Protein AF-A0A0N4W631-F1 (afdb_monomer)

Structure (mmCIF, N/CA/C/O backbone):
data_AF-A0A0N4W631-F1
#
_entry.id   AF-A0A0N4W631-F1
#
loop_
_atom_site.group_PDB
_atom_site.id
_atom_site.type_symbol
_atom_site.label_atom_id
_atom_site.label_alt_id
_atom_site.label_comp_id
_atom_site.label_asym_id
_atom_site.label_entity_id
_atom_site.label_seq_id
_atom_site.pdbx_PDB_ins_code
_atom_site.Cartn_x
_atom_site.Cartn_y
_atom_site.Cartn_z
_atom_site.occupancy
_atom_site.B_iso_or_equiv
_atom_site.auth_seq_id
_atom_site.auth_comp_id
_atom_site.auth_asym_id
_atom_site.auth_atom_id
_atom_site.pdbx_PDB_model_num
ATOM 1 N N . MET A 1 1 ? -19.062 28.270 1.201 1.00 50.12 1 MET A N 1
ATOM 2 C CA . MET A 1 1 ? -19.737 27.946 2.480 1.00 50.12 1 MET A CA 1
ATOM 3 C C . MET A 1 1 ? -19.043 26.817 3.255 1.00 50.12 1 MET A C 1
ATOM 5 O O . MET A 1 1 ? -18.857 26.984 4.448 1.00 50.12 1 MET A O 1
ATOM 9 N N . LEU A 1 2 ? -18.579 25.729 2.615 1.00 53.56 2 LEU A N 1
ATOM 10 C CA . LEU A 1 2 ? -17.859 24.627 3.294 1.00 53.56 2 LEU A CA 1
ATOM 11 C C . LEU A 1 2 ? -16.469 24.995 3.859 1.00 53.56 2 LEU A C 1
ATOM 13 O O . LEU A 1 2 ? -16.084 24.471 4.897 1.00 53.56 2 LEU A O 1
ATOM 17 N N . VAL A 1 3 ? -15.738 25.927 3.235 1.00 57.09 3 VAL A N 1
ATOM 18 C CA . VAL A 1 3 ? -14.392 26.343 3.696 1.00 57.09 3 VAL A CA 1
ATOM 19 C C . VAL A 1 3 ? -14.432 27.044 5.063 1.00 57.09 3 VAL A C 1
ATOM 21 O O . VAL A 1 3 ? -13.563 26.812 5.887 1.00 57.09 3 VAL A O 1
ATOM 24 N N . ALA A 1 4 ? -15.485 27.810 5.365 1.00 58.66 4 ALA A N 1
ATOM 25 C CA . ALA A 1 4 ? -15.630 28.504 6.653 1.00 58.66 4 ALA A CA 1
ATOM 26 C C . ALA A 1 4 ? -15.991 27.570 7.829 1.00 58.66 4 ALA A C 1
ATOM 28 O O . ALA A 1 4 ? -15.925 27.974 8.988 1.00 58.66 4 ALA A O 1
ATOM 29 N N . LEU A 1 5 ? -16.410 26.330 7.542 1.00 59.94 5 LEU A N 1
ATOM 30 C CA . LEU A 1 5 ? -16.697 25.312 8.557 1.00 59.94 5 LEU A CA 1
ATOM 31 C C . LEU A 1 5 ? -15.451 24.496 8.925 1.00 59.94 5 LEU A C 1
ATOM 33 O O . LEU A 1 5 ? -15.413 23.950 10.021 1.00 59.94 5 LEU A O 1
ATOM 37 N N . SER A 1 6 ? -14.435 24.452 8.054 1.00 62.94 6 SER A N 1
ATOM 38 C CA . SER A 1 6 ? -13.155 23.770 8.309 1.00 62.94 6 SER A CA 1
ATOM 39 C C . SER A 1 6 ? -12.462 24.323 9.557 1.00 62.94 6 SER A C 1
ATOM 41 O O . SER A 1 6 ? -12.034 23.551 10.409 1.00 62.94 6 SER A O 1
ATOM 43 N N . ASP A 1 7 ? -12.465 25.648 9.728 1.00 64.31 7 ASP A N 1
ATOM 44 C CA . ASP A 1 7 ? -11.814 26.323 10.863 1.00 64.31 7 ASP A CA 1
ATOM 45 C C . ASP A 1 7 ? -12.521 26.080 12.210 1.00 64.31 7 ASP A C 1
ATOM 47 O O . ASP A 1 7 ? -12.005 26.446 13.264 1.00 64.31 7 ASP A O 1
ATOM 51 N N . LYS A 1 8 ? -13.714 25.468 12.189 1.00 64.62 8 LYS A N 1
ATOM 52 C CA . LYS A 1 8 ? -14.519 25.149 13.378 1.00 64.62 8 LYS A CA 1
ATOM 53 C C . LYS A 1 8 ? -14.527 23.666 13.731 1.00 64.62 8 LYS A C 1
ATOM 55 O O . LYS A 1 8 ? -15.159 23.300 14.720 1.00 64.62 8 LYS A O 1
ATOM 60 N N . ILE A 1 9 ? -13.883 22.809 12.938 1.00 73.88 9 ILE A N 1
ATOM 61 C CA . ILE A 1 9 ? -13.779 21.387 13.262 1.00 73.88 9 ILE A CA 1
ATOM 62 C C . ILE A 1 9 ? -12.699 21.246 14.340 1.00 73.88 9 ILE A C 1
ATOM 64 O O . ILE A 1 9 ? -11.547 21.600 14.082 1.00 73.88 9 ILE A O 1
ATOM 68 N N . PRO A 1 10 ? -13.036 20.743 15.543 1.00 85.50 10 PRO A N 1
ATOM 69 C CA . PRO A 1 10 ? -12.035 20.484 16.566 1.00 85.50 10 PRO A CA 1
ATOM 70 C C . PRO A 1 10 ? -10.957 19.558 16.010 1.00 85.50 10 PRO A C 1
ATOM 72 O O . PRO A 1 10 ? -11.261 18.598 15.292 1.00 85.50 10 PRO A O 1
ATOM 75 N N . LYS A 1 11 ? -9.696 19.838 16.339 1.00 84.06 11 LYS A N 1
ATOM 76 C CA . LYS A 1 11 ? -8.548 19.070 15.848 1.00 84.06 11 LYS A CA 1
ATOM 77 C C . LYS A 1 11 ? -8.718 17.573 16.130 1.00 84.06 11 LYS A C 1
ATOM 79 O O . LYS A 1 11 ? -8.411 16.748 15.279 1.00 84.06 11 LYS A O 1
ATOM 84 N N . GLU A 1 12 ? -9.322 17.239 17.266 1.00 83.88 12 GLU A N 1
ATOM 85 C CA . GLU A 1 12 ? -9.636 15.879 17.698 1.00 83.88 12 GLU A CA 1
ATOM 86 C C . GLU A 1 12 ? -10.562 15.148 16.715 1.00 83.88 12 GLU A C 1
ATOM 88 O O . GLU A 1 12 ? -10.393 13.956 16.466 1.00 83.88 12 GLU A O 1
ATOM 93 N N . VAL A 1 13 ? -11.531 15.856 16.125 1.00 86.75 13 VAL A N 1
ATOM 94 C CA . VAL A 1 13 ? -12.452 15.288 15.130 1.00 86.75 13 VAL A CA 1
ATOM 95 C C . VAL A 1 13 ? -11.720 15.043 13.813 1.00 86.75 13 VAL A C 1
ATOM 97 O O . VAL A 1 13 ? -11.888 13.980 13.215 1.00 86.75 13 VAL A O 1
ATOM 100 N N . SER A 1 14 ? -10.877 15.984 13.378 1.00 86.44 14 SER A N 1
ATOM 101 C CA . SER A 1 14 ? -10.041 15.803 12.183 1.00 86.44 14 SER A CA 1
ATOM 102 C C . SER A 1 14 ? -9.097 14.608 12.344 1.00 86.44 14 SER A C 1
ATOM 104 O O . SER A 1 14 ? -9.047 13.735 11.477 1.00 86.44 14 SER A O 1
ATOM 106 N N . ASP A 1 15 ? -8.412 14.522 13.485 1.00 88.38 15 ASP A N 1
ATOM 107 C CA . ASP A 1 15 ? -7.481 13.439 13.799 1.00 88.38 15 ASP A CA 1
ATOM 108 C C . ASP A 1 15 ? -8.201 12.079 13.854 1.00 88.38 15 ASP A C 1
ATOM 110 O O . ASP A 1 15 ? -7.688 11.080 13.343 1.00 88.38 15 ASP A O 1
ATOM 114 N N . ALA A 1 16 ? -9.420 12.031 14.405 1.00 90.56 16 ALA A N 1
ATOM 115 C CA . ALA A 1 16 ? -10.240 10.821 14.436 1.00 90.56 16 ALA A CA 1
ATOM 116 C C . ALA A 1 16 ? -10.658 10.354 13.030 1.00 90.56 16 ALA A C 1
ATOM 118 O O . ALA A 1 16 ? -10.633 9.153 12.744 1.00 90.56 16 ALA A O 1
ATOM 119 N N . VAL A 1 17 ? -11.011 11.284 12.137 1.00 91.19 17 VAL A N 1
ATOM 120 C CA . VAL A 1 17 ? -11.349 10.975 10.737 1.00 91.19 17 VAL A CA 1
ATOM 121 C C . VAL A 1 17 ? -10.123 10.461 9.982 1.00 91.19 17 VAL A C 1
ATOM 123 O O . VAL A 1 17 ? -10.210 9.456 9.267 1.00 91.19 17 VAL A O 1
ATOM 126 N N . ASP A 1 18 ? -8.968 11.097 10.171 1.00 91.44 18 ASP A N 1
ATOM 127 C CA . ASP A 1 18 ? -7.715 10.672 9.549 1.00 91.44 18 ASP A CA 1
ATOM 128 C C . ASP A 1 18 ? -7.241 9.311 10.069 1.00 91.44 18 ASP A C 1
ATOM 130 O O . ASP A 1 18 ? -6.753 8.484 9.288 1.00 91.44 18 ASP A O 1
ATOM 134 N N . GLU A 1 19 ? -7.414 9.035 11.364 1.00 93.38 19 GLU A N 1
ATOM 135 C CA . GLU A 1 19 ? -7.173 7.721 11.964 1.00 93.38 19 GLU A CA 1
ATOM 136 C C . GLU A 1 19 ? -8.105 6.660 11.383 1.00 93.38 19 GLU A C 1
ATOM 138 O O . GLU A 1 19 ? -7.624 5.614 10.937 1.00 93.38 19 GLU A O 1
ATOM 143 N N . ASP A 1 20 ? -9.415 6.917 11.308 1.00 94.06 20 ASP A N 1
ATOM 144 C CA . ASP A 1 20 ? -10.349 5.969 10.700 1.00 94.06 20 ASP A CA 1
ATOM 145 C C . ASP A 1 20 ? -9.943 5.664 9.256 1.00 94.06 20 ASP A C 1
ATOM 147 O O . ASP A 1 20 ? -9.719 4.501 8.899 1.00 94.06 20 ASP A O 1
ATOM 151 N N . LYS A 1 21 ? -9.727 6.702 8.443 1.00 96.00 21 LYS A N 1
ATOM 152 C CA . LYS A 1 21 ? -9.306 6.555 7.050 1.00 96.00 21 LYS A CA 1
ATOM 153 C C . LYS A 1 21 ? -8.001 5.769 6.941 1.00 96.00 21 LYS A C 1
ATOM 155 O O . LYS A 1 21 ? -7.899 4.842 6.131 1.00 96.00 21 LYS A O 1
ATOM 160 N N . ARG A 1 22 ? -6.996 6.082 7.763 1.00 96.00 22 ARG A N 1
ATOM 161 C CA . ARG A 1 22 ? -5.690 5.400 7.778 1.00 96.00 22 ARG A CA 1
ATOM 162 C C . ARG A 1 22 ? -5.798 3.943 8.213 1.00 96.00 22 ARG A C 1
ATOM 164 O O . ARG A 1 22 ? -5.142 3.096 7.607 1.00 96.00 22 ARG A O 1
ATOM 171 N N . SER A 1 23 ? -6.651 3.636 9.182 1.00 96.06 23 SER A N 1
ATOM 172 C CA . SER A 1 23 ? -6.837 2.285 9.721 1.00 96.06 23 SER A CA 1
ATOM 173 C C . SER A 1 23 ? -7.433 1.288 8.714 1.00 96.06 23 SER A C 1
ATOM 175 O O . SER A 1 23 ? -7.235 0.080 8.839 1.00 96.06 23 SER A O 1
ATOM 177 N N . ARG A 1 24 ? -8.118 1.793 7.681 1.00 97.44 24 ARG A N 1
ATOM 178 C CA . ARG A 1 24 ? -8.621 1.033 6.522 1.00 97.44 24 ARG A CA 1
ATOM 179 C C . ARG A 1 24 ? -7.865 1.348 5.228 1.00 97.44 24 ARG A C 1
ATOM 181 O O . ARG A 1 24 ? -8.323 1.021 4.137 1.00 97.44 24 ARG A O 1
ATOM 188 N N . SER A 1 25 ? -6.682 1.950 5.347 1.00 98.19 25 SER A N 1
ATOM 189 C CA . SER A 1 25 ? -5.799 2.263 4.227 1.00 98.19 25 SER A CA 1
ATOM 190 C C . SER A 1 25 ? -4.553 1.390 4.195 1.00 98.19 25 SER A C 1
ATOM 192 O O . SER A 1 25 ? -3.968 1.039 5.225 1.00 98.19 25 SER A O 1
ATOM 194 N N . PHE A 1 26 ? -4.046 1.150 2.995 1.00 97.88 26 PHE A N 1
ATOM 195 C CA . PHE A 1 26 ? -2.727 0.562 2.805 1.00 97.88 26 PHE A CA 1
ATOM 196 C C . PHE A 1 26 ? -2.000 1.196 1.626 1.00 97.88 26 PHE A C 1
ATOM 198 O O . PHE A 1 26 ? -2.546 2.025 0.896 1.00 97.88 26 PHE A O 1
ATOM 205 N N . VAL A 1 27 ? -0.720 0.862 1.511 1.00 97.81 27 VAL A N 1
ATOM 206 C CA . VAL A 1 27 ? 0.162 1.370 0.470 1.00 97.81 27 VAL A CA 1
ATOM 207 C C . VAL A 1 27 ? 0.743 0.200 -0.308 1.00 97.81 27 VAL A C 1
ATOM 209 O O . VAL A 1 27 ? 1.234 -0.755 0.299 1.00 97.81 27 VAL A O 1
ATOM 212 N N . ILE A 1 28 ? 0.711 0.306 -1.633 1.00 97.75 28 ILE A N 1
ATOM 213 C CA . ILE A 1 28 ? 1.360 -0.613 -2.566 1.00 97.75 28 ILE A CA 1
ATOM 214 C C . ILE A 1 28 ? 2.688 -0.010 -3.027 1.00 97.75 28 ILE A C 1
ATOM 216 O O . ILE A 1 28 ? 2.761 1.173 -3.362 1.00 97.75 28 ILE A O 1
ATOM 220 N N . SER A 1 29 ? 3.729 -0.832 -3.083 1.00 95.69 29 SER A N 1
ATOM 221 C CA . SER A 1 29 ? 4.993 -0.546 -3.769 1.00 95.69 29 SER A CA 1
ATOM 222 C C . SER A 1 29 ? 5.250 -1.571 -4.869 1.00 95.69 29 SER A C 1
ATOM 224 O O . SER A 1 29 ? 4.877 -2.729 -4.700 1.00 95.69 29 SER A O 1
ATOM 226 N N . GLY A 1 30 ? 5.936 -1.163 -5.939 1.00 95.00 30 GLY A N 1
ATOM 227 C CA . GLY A 1 30 ? 6.336 -2.060 -7.032 1.00 95.00 30 GLY A CA 1
ATOM 228 C C . GLY A 1 30 ? 5.290 -2.242 -8.134 1.00 95.00 30 GLY A C 1
ATOM 229 O O . GLY A 1 30 ? 5.514 -3.020 -9.048 1.00 95.00 30 GLY A O 1
ATOM 230 N N . LEU A 1 31 ? 4.168 -1.517 -8.075 1.00 95.75 31 LEU A N 1
ATOM 231 C CA . LEU A 1 31 ? 3.176 -1.515 -9.148 1.00 95.75 31 LEU A CA 1
ATOM 232 C C . LEU A 1 31 ? 3.643 -0.606 -10.287 1.00 95.75 31 LEU A C 1
ATOM 234 O O . LEU A 1 31 ? 3.844 0.585 -10.055 1.00 95.75 31 LEU A O 1
ATOM 238 N N . GLU A 1 32 ? 3.785 -1.124 -11.500 1.00 94.62 32 GLU A N 1
ATOM 239 C CA . GLU A 1 32 ? 4.323 -0.374 -12.645 1.00 94.62 32 GLU A CA 1
ATOM 240 C C . GLU A 1 32 ? 3.488 0.863 -12.999 1.00 94.62 32 GLU A C 1
ATOM 242 O O . GLU A 1 32 ? 2.253 0.834 -12.945 1.00 94.62 32 GLU A O 1
ATOM 247 N N . GLU A 1 33 ? 4.159 1.967 -13.337 1.00 94.81 33 GLU A N 1
ATOM 248 C CA . GLU A 1 33 ? 3.505 3.189 -13.822 1.00 94.81 33 GLU A CA 1
ATOM 249 C C . GLU A 1 33 ? 2.981 2.975 -15.247 1.00 94.81 33 GLU A C 1
ATOM 251 O O . GLU A 1 33 ? 3.556 2.224 -16.033 1.00 94.81 33 GLU A O 1
ATOM 256 N N . ALA A 1 34 ? 1.890 3.655 -15.585 1.00 94.75 34 ALA A N 1
ATOM 257 C CA . ALA A 1 34 ? 1.450 3.764 -16.968 1.00 94.75 34 ALA A CA 1
ATOM 258 C C . ALA A 1 34 ? 2.456 4.592 -17.784 1.00 94.75 34 ALA A C 1
ATOM 260 O O . ALA A 1 34 ? 3.190 5.421 -17.235 1.00 94.75 34 ALA A O 1
ATOM 261 N N . SER A 1 35 ? 2.438 4.421 -19.107 1.00 93.12 35 SER A N 1
ATOM 262 C CA . SER A 1 35 ? 3.234 5.254 -20.009 1.00 93.12 35 SER A CA 1
ATOM 263 C C . SER A 1 35 ? 2.917 6.745 -19.783 1.00 93.12 35 SER A C 1
ATOM 265 O O . SER A 1 35 ? 1.743 7.125 -19.702 1.00 93.12 35 SER A O 1
ATOM 267 N N . PRO A 1 36 ? 3.935 7.623 -19.698 1.00 90.50 36 PRO A N 1
ATOM 268 C CA . PRO A 1 36 ? 3.710 9.056 -19.529 1.00 90.50 36 PRO A CA 1
ATOM 269 C C . PRO A 1 36 ? 3.046 9.704 -20.754 1.00 90.50 36 PRO A C 1
ATOM 271 O O . PRO A 1 36 ? 2.466 10.779 -20.619 1.00 90.50 36 PRO A O 1
ATOM 274 N N . GLN A 1 37 ? 3.094 9.051 -21.920 1.00 94.31 37 GLN A N 1
ATOM 275 C CA . GLN A 1 37 ? 2.443 9.497 -23.155 1.00 94.31 37 GLN A CA 1
ATOM 276 C C . GLN A 1 37 ? 0.924 9.265 -23.144 1.00 94.31 37 GLN A C 1
ATOM 278 O O . GLN A 1 37 ? 0.204 9.934 -23.882 1.00 94.31 37 GLN A O 1
ATOM 283 N N . MET A 1 38 ? 0.421 8.350 -22.308 1.00 95.69 38 MET A N 1
ATOM 284 C CA . MET A 1 38 ? -1.019 8.116 -22.161 1.00 95.69 38 MET A CA 1
ATOM 285 C C . MET A 1 38 ? -1.725 9.333 -21.567 1.00 95.69 38 MET A C 1
ATOM 287 O O . MET A 1 38 ? -1.155 10.058 -20.744 1.00 95.69 38 MET A O 1
ATOM 291 N N . ARG A 1 39 ? -3.003 9.525 -21.907 1.00 97.44 39 ARG A N 1
ATOM 292 C CA . ARG A 1 39 ? -3.818 10.603 -21.333 1.00 97.44 39 ARG A CA 1
ATOM 293 C C . ARG A 1 39 ? -4.024 10.378 -19.831 1.00 97.44 39 ARG A C 1
ATOM 295 O O . ARG A 1 39 ? -4.077 9.234 -19.383 1.00 97.44 39 ARG A O 1
ATOM 302 N N . PRO A 1 40 ? -4.197 11.439 -19.020 1.00 96.00 40 PRO A N 1
ATOM 303 C CA . PRO A 1 40 ? -4.424 11.290 -17.581 1.00 96.00 40 PRO A CA 1
ATOM 304 C C . PRO A 1 40 ? -5.570 10.336 -17.210 1.00 96.00 40 PRO A C 1
ATOM 306 O O . PRO A 1 40 ? -5.420 9.560 -16.270 1.00 96.00 40 PRO A O 1
ATOM 309 N N . SER A 1 41 ? -6.674 10.350 -17.965 1.00 97.31 41 SER A N 1
ATOM 310 C CA . SER A 1 41 ? -7.809 9.439 -17.769 1.00 97.31 41 SER A CA 1
ATOM 311 C C . SER A 1 41 ? -7.447 7.976 -18.035 1.00 97.31 41 SER A C 1
ATOM 313 O O . SER A 1 41 ? -7.820 7.102 -17.261 1.00 97.31 41 SER A O 1
ATOM 315 N N . GLU A 1 42 ? -6.672 7.702 -19.083 1.00 97.88 42 GLU A N 1
ATOM 316 C CA . GLU A 1 42 ? -6.211 6.349 -19.425 1.00 97.88 42 GLU A CA 1
ATOM 317 C C . GLU A 1 42 ? -5.246 5.809 -18.372 1.00 97.88 42 GLU A C 1
ATOM 319 O O . GLU A 1 42 ? -5.373 4.664 -17.951 1.00 97.88 42 GLU A O 1
ATOM 324 N N . ARG A 1 43 ? -4.333 6.652 -17.872 1.00 96.62 43 ARG A N 1
ATOM 325 C CA . ARG A 1 43 ? -3.429 6.273 -16.775 1.00 96.62 43 ARG A CA 1
ATOM 326 C C . ARG A 1 43 ? -4.185 5.958 -15.486 1.00 96.62 43 ARG A C 1
ATOM 328 O O . ARG A 1 43 ? -3.753 5.098 -14.724 1.00 96.62 43 ARG A O 1
ATOM 335 N N . GLN A 1 44 ? -5.290 6.659 -15.229 1.00 97.00 44 GLN A N 1
ATOM 336 C CA . GLN A 1 44 ? -6.149 6.372 -14.083 1.00 97.00 44 GLN A CA 1
ATOM 337 C C . GLN A 1 44 ? -6.863 5.024 -14.253 1.00 97.00 44 GLN A C 1
ATOM 339 O O . GLN A 1 44 ? -6.853 4.222 -13.326 1.00 97.00 44 GLN A O 1
ATOM 344 N N . ILE A 1 45 ? -7.412 4.742 -15.439 1.00 97.88 45 ILE A N 1
ATOM 345 C CA . ILE A 1 45 ? -8.052 3.452 -15.746 1.00 97.88 45 ILE A CA 1
ATOM 346 C C . ILE A 1 45 ? -7.050 2.295 -15.617 1.00 97.88 45 ILE A C 1
ATOM 348 O O . ILE A 1 45 ? -7.370 1.280 -15.000 1.00 97.88 45 ILE A O 1
ATOM 352 N N . ASP A 1 46 ? -5.831 2.458 -16.139 1.00 98.00 46 ASP A N 1
ATOM 353 C CA . ASP A 1 46 ? -4.740 1.484 -15.991 1.00 98.00 46 ASP A CA 1
ATOM 354 C C . ASP A 1 46 ? -4.405 1.225 -14.514 1.00 98.00 46 ASP A C 1
ATOM 356 O O . ASP A 1 46 ? -4.340 0.074 -14.076 1.00 98.00 46 ASP A O 1
ATOM 360 N N . LEU A 1 47 ? -4.257 2.290 -13.717 1.00 97.94 47 LEU A N 1
ATOM 361 C CA . LEU A 1 47 ? -4.000 2.176 -12.283 1.00 97.94 47 LEU A CA 1
ATOM 362 C C . LEU A 1 47 ? -5.120 1.413 -11.564 1.00 97.94 47 LEU A C 1
ATOM 364 O O . LEU A 1 47 ? -4.836 0.529 -10.758 1.00 97.94 47 LEU A O 1
ATOM 368 N N . GLU A 1 48 ? -6.377 1.753 -11.837 1.00 98.06 48 GLU A N 1
ATOM 369 C CA . GLU A 1 48 ? -7.537 1.092 -11.237 1.00 98.06 48 GLU A CA 1
ATOM 370 C C . GLU A 1 48 ? -7.638 -0.380 -11.653 1.00 98.06 48 GLU A C 1
ATOM 372 O O . GLU A 1 48 ? -7.963 -1.223 -10.816 1.00 98.06 48 GLU A O 1
ATOM 377 N N . GLY A 1 49 ? -7.301 -0.701 -12.907 1.00 97.94 49 GLY A N 1
ATOM 378 C CA . GLY A 1 49 ? -7.193 -2.073 -13.402 1.00 97.94 49 GLY A CA 1
ATOM 379 C C . GLY A 1 49 ? -6.153 -2.882 -12.634 1.00 97.94 49 GLY A C 1
ATOM 380 O O . GLY A 1 49 ? -6.490 -3.885 -12.017 1.00 97.94 49 GLY A O 1
ATOM 381 N N . LYS A 1 50 ? -4.921 -2.377 -12.547 1.00 97.75 50 LYS A N 1
ATOM 382 C CA . LYS A 1 50 ? -3.839 -3.033 -11.797 1.00 97.75 50 LYS A CA 1
ATOM 383 C C . LYS A 1 50 ? -4.157 -3.193 -10.308 1.00 97.75 50 LYS A C 1
ATOM 385 O O . LYS A 1 50 ? -3.757 -4.169 -9.676 1.00 97.75 50 LYS A O 1
ATOM 390 N N . VAL A 1 51 ? -4.856 -2.225 -9.710 1.00 98.12 51 VAL A N 1
ATOM 391 C CA . VAL A 1 51 ? -5.309 -2.331 -8.315 1.00 98.12 51 VAL A CA 1
ATOM 392 C C . VAL A 1 51 ? -6.369 -3.417 -8.158 1.00 98.12 51 VAL A C 1
ATOM 394 O O . VAL A 1 51 ? -6.337 -4.119 -7.149 1.00 98.12 51 VAL A O 1
ATOM 397 N N . ARG A 1 52 ? -7.261 -3.597 -9.137 1.00 97.94 52 ARG A N 1
ATOM 398 C CA . ARG A 1 52 ? -8.232 -4.699 -9.147 1.00 97.94 52 ARG A CA 1
ATOM 399 C C . ARG A 1 52 ? -7.527 -6.052 -9.103 1.00 97.94 52 ARG A C 1
ATOM 401 O O . ARG A 1 52 ? -7.803 -6.820 -8.191 1.00 97.94 52 ARG A O 1
ATOM 408 N N . ASP A 1 53 ? -6.527 -6.266 -9.956 1.00 97.38 53 ASP A N 1
ATOM 409 C CA . ASP A 1 53 ? -5.761 -7.522 -9.990 1.00 97.38 53 ASP A CA 1
ATOM 410 C C . ASP A 1 53 ? -5.062 -7.810 -8.649 1.00 97.38 53 ASP A C 1
ATOM 412 O O . ASP A 1 53 ? -4.994 -8.948 -8.174 1.00 97.38 53 ASP A O 1
ATOM 416 N N . VAL A 1 54 ? -4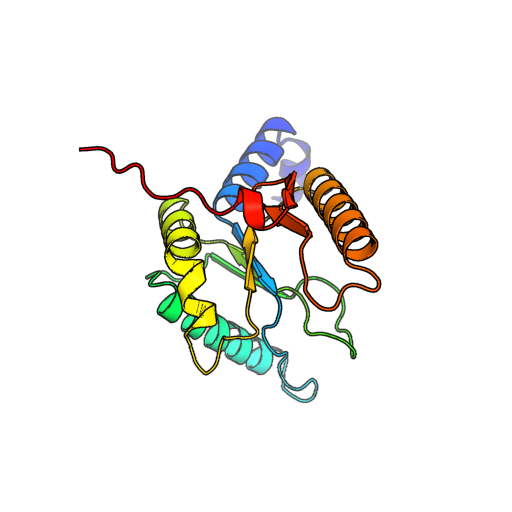.558 -6.757 -7.992 1.00 98.12 54 VAL A N 1
ATOM 417 C CA . VAL A 1 54 ? -4.006 -6.869 -6.638 1.00 98.12 54 VAL A CA 1
ATOM 418 C C . VAL A 1 54 ? -5.090 -7.285 -5.644 1.00 98.12 54 VAL A C 1
ATOM 420 O O . VAL A 1 54 ? -4.847 -8.183 -4.842 1.00 98.12 54 VAL A O 1
ATOM 423 N N . LEU A 1 55 ? -6.270 -6.664 -5.662 1.00 98.06 55 LEU A N 1
ATOM 424 C CA . LEU A 1 55 ? -7.359 -7.009 -4.743 1.00 98.06 55 LEU A CA 1
ATOM 425 C C . LEU A 1 55 ? -7.890 -8.429 -4.971 1.00 98.06 55 LEU A C 1
ATOM 427 O O . LEU A 1 55 ? -8.137 -9.125 -3.984 1.00 98.06 55 LEU A O 1
ATOM 431 N N . ASP A 1 56 ? -7.955 -8.887 -6.220 1.00 97.88 56 ASP A N 1
ATOM 432 C CA . ASP A 1 56 ? -8.319 -10.261 -6.575 1.00 97.88 56 ASP A CA 1
ATOM 433 C C . ASP A 1 56 ? -7.303 -11.255 -5.996 1.00 97.88 56 ASP A C 1
ATOM 435 O O . ASP A 1 56 ? -7.667 -12.210 -5.308 1.00 97.88 56 ASP A O 1
ATOM 439 N N . CYS A 1 57 ? -6.001 -10.976 -6.143 1.00 97.69 57 CYS A N 1
ATOM 440 C CA . CYS A 1 57 ? -4.939 -11.791 -5.540 1.00 97.69 57 CYS A CA 1
ATOM 441 C C . CYS A 1 57 ? -5.013 -11.824 -3.998 1.00 97.69 57 CYS A C 1
ATOM 443 O O . CYS A 1 57 ? -4.679 -12.827 -3.351 1.00 97.69 57 CYS A O 1
ATOM 445 N N . LEU A 1 58 ? -5.463 -10.722 -3.394 1.00 97.56 58 LEU A N 1
ATOM 446 C CA . LEU A 1 58 ? -5.674 -10.595 -1.955 1.00 97.56 58 LEU A CA 1
ATOM 447 C C . LEU A 1 58 ? -7.040 -11.127 -1.491 1.00 97.56 58 LEU A C 1
ATOM 449 O O . LEU A 1 58 ? -7.294 -11.135 -0.283 1.00 97.56 58 LEU A O 1
ATOM 453 N N . ASN A 1 59 ? -7.890 -11.599 -2.408 1.00 97.69 59 ASN A N 1
ATOM 454 C CA . ASN A 1 59 ? -9.259 -12.046 -2.155 1.00 97.69 59 ASN A CA 1
ATOM 455 C C . ASN A 1 59 ? -10.081 -11.000 -1.380 1.00 97.69 59 ASN A C 1
ATOM 457 O O . ASN A 1 59 ? -10.636 -11.285 -0.314 1.00 97.69 59 ASN A O 1
ATOM 461 N N . VAL A 1 60 ? -10.072 -9.756 -1.867 1.00 98.00 60 VAL A N 1
ATOM 462 C CA . VAL A 1 60 ? -10.792 -8.620 -1.280 1.00 98.00 60 VAL A CA 1
ATOM 463 C C . VAL A 1 60 ? -11.862 -8.136 -2.250 1.00 98.00 60 VAL A C 1
ATOM 465 O O . VAL A 1 60 ? -11.578 -7.400 -3.189 1.00 98.00 60 VAL A O 1
ATOM 468 N N . GLU A 1 61 ? -13.110 -8.489 -1.970 1.00 96.81 61 GLU A N 1
ATOM 469 C CA . GLU A 1 61 ? -14.261 -8.075 -2.768 1.00 96.81 61 GLU A CA 1
ATOM 470 C C . GLU A 1 61 ? -14.749 -6.685 -2.338 1.00 96.81 61 GLU A C 1
ATOM 472 O O . GLU A 1 61 ? -15.552 -6.543 -1.418 1.00 96.81 61 GLU A O 1
ATOM 477 N N . CYS A 1 62 ? -14.226 -5.628 -2.962 1.00 96.44 62 CYS A N 1
ATOM 478 C CA . CYS A 1 62 ? -14.777 -4.282 -2.805 1.00 96.44 62 CYS A CA 1
ATOM 479 C C . CYS A 1 62 ? -14.310 -3.331 -3.906 1.00 96.44 62 CYS A C 1
ATOM 481 O O . CYS A 1 62 ? -13.257 -3.523 -4.512 1.00 96.44 62 CYS A O 1
ATOM 483 N N . ARG A 1 63 ? -15.040 -2.224 -4.074 1.00 97.00 63 ARG A N 1
ATOM 484 C CA . ARG A 1 63 ? -14.523 -1.035 -4.754 1.00 97.00 63 ARG A CA 1
ATOM 485 C C . ARG A 1 63 ? -13.813 -0.140 -3.730 1.00 97.00 63 ARG A C 1
ATOM 487 O O . ARG A 1 63 ? -14.460 0.286 -2.770 1.00 97.00 63 ARG A O 1
ATOM 494 N N . PRO A 1 64 ? -12.516 0.169 -3.897 1.00 97.88 64 PRO A N 1
ATOM 495 C CA . PRO A 1 64 ? -11.845 1.129 -3.030 1.00 97.88 64 PRO A CA 1
ATOM 496 C C . PRO A 1 64 ? -12.496 2.512 -3.091 1.00 97.88 64 PRO A C 1
ATOM 498 O O . PRO A 1 64 ? -13.005 2.927 -4.130 1.00 97.88 64 PR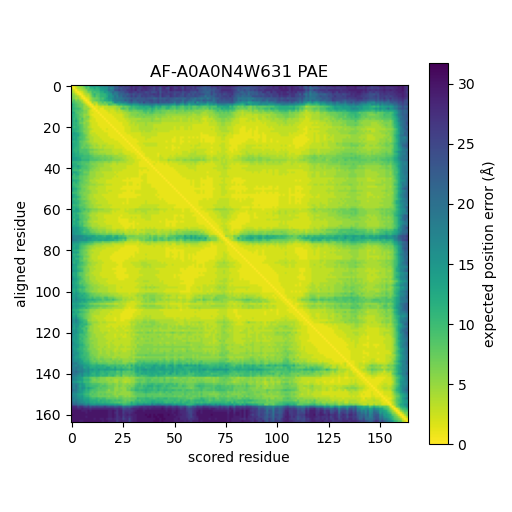O A O 1
ATOM 501 N N . VAL A 1 65 ? -12.437 3.230 -1.972 1.00 97.94 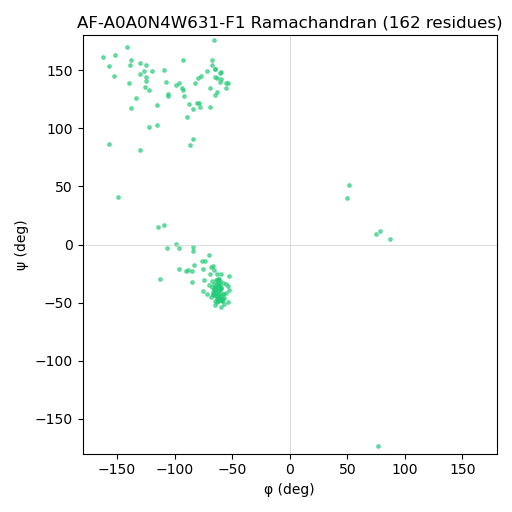65 VAL A N 1
ATOM 502 C CA . VAL A 1 65 ? -12.952 4.600 -1.843 1.00 97.94 65 VAL A CA 1
ATOM 503 C C . VAL A 1 65 ? -12.015 5.590 -2.531 1.00 97.94 65 VAL A C 1
ATOM 505 O O . VAL A 1 65 ? -12.468 6.510 -3.199 1.00 97.94 65 VAL A O 1
ATOM 508 N N . GLU A 1 66 ? -10.703 5.385 -2.395 1.00 97.81 66 GLU A N 1
ATOM 509 C CA . GLU A 1 66 ? -9.681 6.218 -3.033 1.00 97.81 66 GLU A CA 1
ATOM 510 C C . GLU A 1 66 ? -8.538 5.353 -3.554 1.00 97.81 66 GLU A C 1
ATOM 512 O O . GLU A 1 66 ? -8.082 4.431 -2.866 1.00 97.81 66 GLU A O 1
ATOM 517 N N . ILE A 1 67 ? -8.056 5.695 -4.750 1.00 98.25 67 ILE A N 1
ATOM 518 C CA . ILE A 1 67 ? -6.895 5.089 -5.401 1.00 98.25 67 ILE A CA 1
ATOM 519 C C . ILE A 1 67 ? -6.082 6.213 -6.035 1.00 98.25 67 ILE A C 1
ATOM 521 O O . ILE A 1 67 ? -6.569 6.906 -6.925 1.00 98.25 67 ILE A O 1
ATOM 525 N N . TYR A 1 68 ? -4.841 6.399 -5.586 1.00 97.25 68 TYR A N 1
ATOM 526 C CA . TYR A 1 68 ? -3.964 7.418 -6.159 1.00 97.25 68 TYR A CA 1
ATOM 527 C C . TYR A 1 68 ? -2.482 7.122 -5.932 1.00 97.25 68 TYR A C 1
ATOM 529 O O . TYR A 1 68 ? -2.082 6.462 -4.970 1.00 97.25 68 TYR A O 1
ATOM 537 N N . ARG A 1 69 ? -1.639 7.636 -6.831 1.00 96.62 69 ARG A N 1
ATOM 538 C CA . ARG A 1 69 ? -0.175 7.575 -6.720 1.00 96.62 69 ARG A CA 1
ATOM 539 C C . ARG A 1 69 ? 0.334 8.687 -5.801 1.00 96.62 69 ARG A C 1
ATOM 541 O O . ARG A 1 69 ? -0.122 9.823 -5.879 1.00 96.62 69 ARG A O 1
ATOM 548 N N . LEU A 1 70 ? 1.303 8.367 -4.950 1.00 94.62 70 LEU A N 1
ATOM 549 C CA . LEU A 1 70 ? 1.918 9.296 -4.004 1.00 94.62 70 LEU A CA 1
ATOM 550 C C . LEU A 1 70 ? 3.177 9.940 -4.589 1.00 94.62 70 LEU A C 1
ATOM 552 O O . LEU A 1 70 ? 4.062 9.248 -5.087 1.00 94.62 70 LEU A O 1
ATOM 556 N N . GLY A 1 71 ? 3.298 11.257 -4.425 1.00 91.88 71 GLY A N 1
ATOM 557 C CA . GLY A 1 71 ? 4.499 12.009 -4.787 1.00 91.88 71 GLY A CA 1
ATOM 558 C C . GLY A 1 71 ? 4.662 12.270 -6.287 1.00 91.88 71 GLY A C 1
ATOM 559 O O . GLY A 1 71 ? 3.774 12.008 -7.106 1.00 91.88 71 GLY A O 1
ATOM 560 N N . LYS A 1 72 ? 5.826 12.829 -6.632 1.00 90.81 72 LYS A N 1
ATOM 561 C CA . LYS A 1 72 ? 6.194 13.183 -8.007 1.00 90.81 72 LYS A CA 1
ATOM 562 C C . LYS A 1 72 ? 6.670 11.942 -8.773 1.00 90.81 72 LYS A C 1
ATOM 564 O O . LYS A 1 72 ? 7.298 11.082 -8.153 1.00 90.81 72 LYS A O 1
ATOM 569 N N . PRO A 1 73 ? 6.357 11.817 -10.077 1.00 87.75 73 PRO A N 1
ATOM 570 C CA . PRO A 1 73 ? 6.892 10.741 -10.907 1.00 87.75 73 PRO A CA 1
ATOM 571 C C . PRO A 1 73 ? 8.418 10.697 -10.825 1.00 87.75 73 PRO A C 1
ATOM 573 O O . PRO A 1 73 ? 9.064 11.745 -10.812 1.00 87.75 73 PRO A O 1
ATOM 576 N N . ALA A 1 74 ? 8.970 9.491 -10.753 1.00 81.75 74 ALA A N 1
ATOM 577 C CA . ALA A 1 74 ? 10.404 9.256 -10.711 1.00 81.75 74 ALA A CA 1
ATOM 578 C C . ALA A 1 74 ? 10.783 8.257 -11.811 1.00 81.75 74 ALA A C 1
ATOM 580 O O . ALA A 1 74 ? 9.970 7.414 -12.190 1.00 81.75 74 ALA A O 1
ATOM 581 N N . THR A 1 75 ? 11.994 8.380 -12.348 1.00 81.56 75 THR A N 1
ATOM 582 C CA . THR A 1 75 ? 12.496 7.524 -13.435 1.00 81.56 75 THR A CA 1
ATOM 583 C C . THR A 1 75 ? 13.100 6.219 -12.926 1.00 81.56 75 THR A C 1
ATOM 585 O O . THR A 1 75 ? 13.179 5.251 -13.672 1.00 81.56 75 THR A O 1
ATOM 588 N N . ASP A 1 76 ? 13.529 6.187 -11.664 1.00 87.25 76 ASP A N 1
ATOM 589 C CA . ASP A 1 76 ? 14.226 5.062 -11.037 1.00 87.25 76 ASP A CA 1
ATOM 590 C C . ASP A 1 76 ? 13.269 4.000 -10.485 1.00 87.25 76 ASP A C 1
ATOM 592 O O . ASP A 1 76 ? 13.603 2.816 -10.441 1.00 87.25 76 ASP A O 1
ATOM 596 N N . ARG A 1 77 ? 12.083 4.416 -10.026 1.00 88.94 77 ARG A N 1
ATOM 597 C CA . ARG A 1 77 ? 11.123 3.520 -9.381 1.00 88.94 77 ARG A CA 1
ATOM 598 C C . ARG A 1 77 ? 9.675 3.981 -9.542 1.00 88.94 77 ARG A C 1
ATOM 600 O O . ARG A 1 77 ? 9.397 5.179 -9.443 1.00 88.94 77 ARG A O 1
ATOM 607 N N . PRO A 1 78 ? 8.723 3.037 -9.667 1.00 94.00 78 PRO A N 1
ATOM 608 C CA . PRO A 1 78 ? 7.307 3.367 -9.632 1.00 94.00 78 PRO A CA 1
ATOM 609 C C . PRO A 1 78 ? 6.915 4.027 -8.308 1.00 94.00 78 PRO A C 1
ATOM 611 O O . PRO A 1 78 ? 7.384 3.625 -7.234 1.00 94.00 78 PRO A O 1
ATOM 614 N N . ARG A 1 79 ? 6.007 5.007 -8.353 1.00 95.81 79 ARG A N 1
ATOM 615 C CA . ARG A 1 79 ? 5.507 5.636 -7.128 1.00 95.81 79 ARG A CA 1
ATOM 616 C C . ARG A 1 79 ? 4.685 4.662 -6.308 1.00 95.81 79 ARG A C 1
ATOM 618 O O . ARG A 1 79 ? 4.035 3.752 -6.824 1.00 95.81 79 ARG A O 1
ATOM 625 N N . LEU A 1 80 ? 4.639 4.927 -5.010 1.00 96.38 80 LEU A N 1
ATOM 626 C CA . LEU A 1 80 ? 3.728 4.238 -4.110 1.00 96.38 80 LEU A CA 1
ATOM 627 C C . LEU A 1 80 ? 2.273 4.532 -4.497 1.00 96.38 80 LEU A C 1
ATOM 629 O O . LEU A 1 80 ? 1.951 5.658 -4.869 1.00 96.38 80 LEU A O 1
ATOM 633 N N . VAL A 1 81 ? 1.392 3.547 -4.361 1.00 98.00 81 VAL A N 1
ATOM 634 C CA . VAL A 1 81 ? -0.058 3.732 -4.520 1.00 98.00 81 VAL A CA 1
ATOM 635 C C . VAL A 1 81 ? -0.696 3.706 -3.147 1.00 98.00 81 VAL A C 1
ATOM 637 O O . VAL A 1 81 ? -0.466 2.774 -2.378 1.00 98.00 81 VAL A O 1
ATOM 640 N N . LYS A 1 82 ? -1.495 4.716 -2.828 1.00 98.06 82 LYS A N 1
ATOM 641 C CA . LYS A 1 82 ? -2.350 4.730 -1.647 1.00 98.06 82 LYS A CA 1
ATOM 642 C C . LYS A 1 82 ? -3.724 4.193 -2.028 1.00 98.06 82 LYS A C 1
ATOM 644 O O . LYS A 1 82 ? -4.299 4.617 -3.028 1.00 98.06 82 LYS A O 1
ATOM 649 N N . ILE A 1 83 ? -4.235 3.290 -1.195 1.00 98.38 83 ILE A N 1
ATOM 650 C CA . ILE A 1 83 ? -5.581 2.733 -1.314 1.00 98.38 83 ILE A CA 1
ATOM 651 C C . ILE A 1 83 ? -6.314 2.937 0.004 1.00 98.38 83 ILE A C 1
ATOM 653 O O . ILE A 1 83 ? -5.757 2.673 1.074 1.00 98.38 83 ILE A O 1
ATOM 657 N N . VAL A 1 84 ? -7.566 3.378 -0.089 1.00 98.38 84 VAL A N 1
ATOM 658 C CA . VAL A 1 84 ? -8.503 3.489 1.034 1.00 98.38 84 VAL A CA 1
ATOM 659 C C . VAL A 1 84 ? -9.651 2.512 0.795 1.00 98.38 84 VAL A C 1
ATOM 661 O O . VAL A 1 84 ? -10.354 2.617 -0.207 1.00 98.38 84 VAL A O 1
ATOM 664 N N . LEU A 1 85 ? -9.851 1.557 1.701 1.00 98.38 85 LEU A N 1
ATOM 665 C CA . LEU A 1 85 ? -10.912 0.553 1.586 1.00 98.38 85 LEU A CA 1
ATOM 666 C C . LEU A 1 85 ? -12.193 1.002 2.305 1.00 98.38 85 LEU A C 1
ATOM 668 O O . LEU A 1 85 ? -12.112 1.810 3.236 1.00 98.38 85 LEU A O 1
ATOM 672 N N . PRO A 1 86 ? -13.369 0.448 1.954 1.00 97.94 86 PRO A N 1
ATOM 673 C CA . PRO A 1 86 ? -14.629 0.801 2.613 1.00 97.94 86 PRO A CA 1
ATOM 674 C C . PRO A 1 86 ? -14.657 0.487 4.112 1.00 97.94 86 PRO A C 1
ATOM 676 O O . PRO A 1 86 ? -15.328 1.175 4.871 1.00 97.94 86 PRO A O 1
ATOM 679 N N . SER A 1 87 ? -13.923 -0.537 4.569 1.00 97.31 87 SER A N 1
ATOM 680 C CA . SER A 1 87 ? -13.914 -0.917 5.985 1.00 97.31 87 SER A CA 1
ATOM 681 C C . SER A 1 87 ? -12.615 -1.584 6.435 1.00 97.31 87 SER A C 1
ATOM 683 O O . SER A 1 87 ? -11.844 -2.124 5.636 1.00 97.31 87 SER A O 1
ATOM 685 N N . LYS A 1 88 ? -12.410 -1.620 7.758 1.00 96.75 88 LYS A N 1
ATOM 686 C CA . LYS A 1 88 ? -11.314 -2.364 8.402 1.00 96.75 88 LYS A CA 1
ATOM 687 C C . LYS A 1 88 ? -11.365 -3.870 8.112 1.00 96.75 88 LYS A C 1
ATOM 689 O O . LYS A 1 88 ? -10.331 -4.526 8.176 1.00 96.75 88 LYS A O 1
ATOM 694 N N . SER A 1 89 ? -12.540 -4.431 7.807 1.00 97.62 89 SER A N 1
ATOM 695 C CA . SER A 1 89 ? -12.677 -5.858 7.475 1.00 97.62 89 SER A CA 1
ATOM 696 C C . SER A 1 89 ? -11.929 -6.192 6.182 1.00 97.62 89 SER A C 1
ATOM 698 O O . SER A 1 89 ? -11.029 -7.030 6.196 1.00 97.62 89 SER A O 1
ATOM 700 N N . HIS A 1 90 ? -12.192 -5.434 5.111 1.00 98.19 90 HIS A N 1
ATOM 701 C CA . HIS A 1 90 ? -11.479 -5.557 3.836 1.00 98.19 90 HIS A CA 1
ATOM 702 C C . HIS A 1 90 ? -9.967 -5.407 4.018 1.00 98.19 90 HIS A C 1
ATOM 704 O O . HIS A 1 90 ? -9.185 -6.180 3.472 1.00 98.19 90 HIS A O 1
ATOM 710 N N . TRP A 1 91 ? -9.549 -4.450 4.853 1.00 97.88 91 TRP A N 1
ATOM 711 C CA . TRP A 1 91 ? -8.141 -4.252 5.182 1.00 97.88 91 TRP A CA 1
ATOM 712 C C . TRP A 1 91 ? -7.525 -5.479 5.866 1.00 97.88 91 TRP A C 1
ATOM 714 O O . TRP A 1 91 ? -6.443 -5.924 5.486 1.00 97.88 91 TRP A O 1
ATOM 724 N N . ARG A 1 92 ? -8.211 -6.080 6.848 1.00 97.50 92 ARG A N 1
ATOM 725 C CA . ARG A 1 92 ? -7.726 -7.295 7.525 1.00 97.50 92 ARG A CA 1
ATOM 726 C C . ARG A 1 92 ? -7.593 -8.457 6.546 1.00 97.50 92 ARG A C 1
ATOM 728 O O . ARG A 1 92 ? -6.579 -9.154 6.591 1.00 97.50 92 ARG A O 1
ATOM 735 N N . THR A 1 93 ? -8.565 -8.630 5.653 1.00 98.00 93 THR A N 1
ATOM 736 C CA . THR A 1 93 ? -8.517 -9.638 4.586 1.00 98.00 93 THR A CA 1
ATOM 737 C C . THR A 1 93 ? -7.317 -9.411 3.667 1.00 98.00 93 THR A C 1
ATOM 739 O O . THR A 1 93 ? -6.525 -10.335 3.472 1.00 98.00 93 THR A O 1
ATOM 742 N N . ALA A 1 94 ? -7.089 -8.167 3.227 1.00 97.50 94 ALA A N 1
ATOM 743 C CA . ALA A 1 94 ? -5.939 -7.798 2.403 1.00 97.50 94 ALA A CA 1
ATOM 744 C C . ALA A 1 94 ? -4.609 -8.224 3.050 1.00 97.50 94 ALA A C 1
ATOM 746 O O . ALA A 1 94 ? -3.783 -8.888 2.427 1.00 97.50 94 ALA A O 1
ATOM 747 N N . PHE A 1 95 ? -4.402 -7.909 4.334 1.00 96.06 95 PHE A N 1
ATOM 748 C CA . PHE A 1 95 ? -3.157 -8.264 5.028 1.00 96.06 95 PHE A CA 1
ATOM 749 C C . PHE A 1 95 ? -3.040 -9.748 5.380 1.00 96.06 95 PHE A C 1
ATOM 751 O O . PHE A 1 95 ? -1.923 -10.268 5.404 1.00 96.06 95 PHE A O 1
ATOM 758 N N . LYS A 1 96 ? -4.156 -10.443 5.627 1.00 96.50 96 LYS A N 1
ATOM 759 C CA . LYS A 1 96 ? -4.167 -11.901 5.830 1.00 96.50 96 LYS A CA 1
ATOM 760 C C . LYS A 1 96 ? -3.649 -12.628 4.584 1.00 96.50 96 LYS A C 1
ATOM 762 O O . LYS A 1 96 ? -2.876 -13.581 4.708 1.00 96.50 96 LYS A O 1
ATOM 767 N N . ASN A 1 97 ? -4.022 -12.131 3.407 1.00 96.94 97 ASN A N 1
ATOM 768 C CA . ASN A 1 97 ? -3.718 -12.741 2.116 1.00 96.94 97 ASN A CA 1
ATOM 769 C C . ASN A 1 97 ? -2.510 -12.111 1.403 1.00 96.94 97 ASN A C 1
ATOM 771 O O . ASN A 1 97 ? -2.103 -12.597 0.356 1.00 96.94 97 ASN A O 1
ATOM 775 N N . ALA A 1 98 ? -1.854 -11.103 1.989 1.00 95.25 98 ALA A N 1
ATOM 776 C CA . ALA A 1 98 ? -0.707 -10.395 1.401 1.00 95.25 98 ALA A CA 1
ATOM 777 C C . ALA A 1 98 ? 0.450 -11.297 0.936 1.00 95.25 98 ALA A C 1
ATOM 779 O O . ALA A 1 98 ? 1.196 -10.941 0.026 1.00 95.25 98 ALA A O 1
ATOM 780 N N . LYS A 1 99 ? 0.608 -12.478 1.543 1.00 93.00 99 LYS A N 1
ATOM 781 C CA . LYS A 1 99 ? 1.594 -13.483 1.119 1.00 93.00 99 LYS A CA 1
ATOM 782 C C . LYS A 1 99 ? 1.339 -14.019 -0.298 1.00 93.00 99 LYS A C 1
ATOM 784 O O . LYS A 1 99 ? 2.299 -14.427 -0.943 1.00 93.00 99 LYS A O 1
ATOM 789 N N . ASN A 1 100 ? 0.095 -13.979 -0.780 1.00 95.06 100 ASN A N 1
ATOM 790 C CA . ASN A 1 100 ? -0.317 -14.487 -2.090 1.00 95.06 100 ASN A CA 1
ATOM 791 C C . ASN A 1 100 ? 0.352 -13.727 -3.242 1.00 95.06 100 ASN A C 1
ATOM 793 O O . ASN A 1 100 ? 0.686 -14.336 -4.255 1.00 95.06 100 ASN A O 1
ATOM 797 N N . LEU A 1 101 ? 0.658 -12.438 -3.048 1.00 94.81 101 LEU A N 1
ATOM 798 C CA . LEU A 1 101 ? 1.362 -11.610 -4.036 1.00 94.81 101 LEU A CA 1
ATOM 799 C C . LEU A 1 101 ? 2.706 -12.220 -4.456 1.00 94.81 101 LEU A C 1
ATOM 801 O O . LEU A 1 101 ? 3.079 -12.152 -5.619 1.00 94.81 101 LEU A O 1
ATOM 805 N N . LYS A 1 102 ? 3.404 -12.897 -3.533 1.00 91.69 102 LYS A N 1
ATOM 806 C CA . LYS A 1 102 ? 4.689 -13.554 -3.821 1.00 91.69 102 LYS A CA 1
ATOM 807 C C . LYS A 1 102 ? 4.555 -14.774 -4.734 1.00 91.69 102 LYS A C 1
ATOM 809 O O . LYS A 1 102 ? 5.529 -15.161 -5.375 1.00 91.69 102 LYS A O 1
ATOM 814 N N . PHE A 1 103 ? 3.381 -15.401 -4.740 1.00 91.75 103 PHE A N 1
ATOM 815 C CA . PHE A 1 103 ? 3.104 -16.612 -5.510 1.00 91.75 103 PHE A CA 1
ATOM 816 C C . PHE A 1 103 ? 2.441 -16.305 -6.858 1.00 91.75 103 PHE A C 1
ATOM 818 O O . PHE A 1 103 ? 2.558 -17.107 -7.779 1.00 91.75 103 PHE A O 1
ATOM 825 N N . SER A 1 104 ? 1.809 -15.136 -7.005 1.00 92.81 104 SER A N 1
ATOM 826 C CA . SER A 1 104 ? 1.299 -14.651 -8.292 1.00 92.81 104 SER A CA 1
ATOM 827 C C . SER A 1 104 ? 2.446 -14.423 -9.273 1.00 92.81 104 SER A C 1
ATOM 829 O O . SER A 1 104 ? 3.414 -13.762 -8.924 1.00 92.81 104 SER A O 1
ATOM 831 N N . SER A 1 105 ? 2.355 -14.932 -10.504 1.00 90.50 105 SER A N 1
ATOM 832 C CA . SER A 1 105 ? 3.376 -14.723 -11.544 1.00 90.50 105 SER A CA 1
ATOM 833 C C . SER A 1 105 ? 3.542 -13.253 -11.933 1.00 90.50 105 SER A C 1
ATOM 835 O O . SER A 1 105 ? 4.666 -12.824 -12.180 1.00 90.50 105 SER A O 1
ATOM 837 N N . GLN A 1 106 ? 2.450 -12.489 -11.929 1.00 90.94 106 GLN A N 1
ATOM 838 C CA . GLN A 1 106 ? 2.405 -11.100 -12.396 1.00 90.94 106 GLN A CA 1
ATOM 839 C C . GLN A 1 106 ? 2.704 -10.082 -11.286 1.00 90.94 106 GLN A C 1
ATOM 841 O O . GLN A 1 106 ? 3.137 -8.971 -11.567 1.00 90.94 106 GLN A O 1
ATOM 846 N N . LEU A 1 107 ? 2.503 -10.451 -10.014 1.00 94.00 107 LEU A N 1
ATOM 847 C CA . LEU A 1 107 ? 2.567 -9.519 -8.878 1.00 94.00 107 LEU A CA 1
ATOM 848 C C . LEU A 1 107 ? 3.729 -9.798 -7.907 1.00 94.00 107 LEU A C 1
ATOM 850 O O . LEU A 1 107 ? 3.748 -9.249 -6.806 1.00 94.00 107 LEU A O 1
ATOM 854 N N . LYS A 1 108 ? 4.732 -10.605 -8.291 1.00 91.56 108 LYS A N 1
ATOM 855 C CA . LYS A 1 108 ? 5.858 -10.981 -7.399 1.00 91.56 108 LYS A CA 1
ATOM 856 C C . LYS A 1 108 ? 6.650 -9.789 -6.863 1.00 91.56 108 LYS A C 1
ATOM 858 O O . LYS A 1 108 ? 7.183 -9.853 -5.756 1.00 91.56 108 LYS A O 1
ATOM 863 N N . SER A 1 109 ? 6.762 -8.728 -7.659 1.00 91.06 109 SER A N 1
ATOM 864 C CA . SER A 1 109 ? 7.454 -7.480 -7.317 1.00 91.06 109 SER A CA 1
ATOM 865 C C . SER A 1 109 ? 6.577 -6.504 -6.523 1.00 91.06 109 SER A C 1
ATOM 867 O O . SER A 1 109 ? 7.068 -5.466 -6.072 1.00 91.06 109 SER A O 1
ATOM 869 N N . VAL A 1 110 ? 5.295 -6.827 -6.329 1.00 95.94 110 VAL A N 1
ATOM 870 C CA . VAL A 1 110 ? 4.322 -5.978 -5.649 1.00 95.94 110 VAL A CA 1
ATOM 871 C C . VAL A 1 110 ? 4.285 -6.310 -4.164 1.00 95.94 110 VAL A C 1
ATOM 873 O O . VAL A 1 110 ? 4.088 -7.451 -3.746 1.00 95.94 110 VAL A O 1
ATOM 876 N N . PHE A 1 111 ? 4.430 -5.279 -3.336 1.00 94.38 111 PHE A N 1
ATOM 877 C CA . PHE A 1 111 ? 4.373 -5.408 -1.884 1.00 94.38 111 PHE A CA 1
ATOM 878 C C . PHE A 1 111 ? 3.333 -4.466 -1.303 1.00 94.38 111 PHE A C 1
ATOM 880 O O . PHE A 1 111 ? 3.235 -3.304 -1.699 1.00 94.38 111 PHE A O 1
ATOM 887 N N . VAL A 1 112 ? 2.606 -4.957 -0.303 1.00 95.25 112 VAL A N 1
ATOM 888 C CA . VAL A 1 112 ? 1.661 -4.164 0.483 1.00 95.25 112 VAL A CA 1
ATOM 889 C C . VAL A 1 112 ? 2.205 -3.910 1.878 1.00 95.25 112 VAL A C 1
ATOM 891 O O . VAL A 1 112 ? 2.779 -4.789 2.526 1.00 95.25 112 VAL A O 1
ATOM 894 N N . ARG A 1 113 ? 1.998 -2.692 2.371 1.00 94.19 113 ARG A N 1
ATOM 895 C CA . ARG A 1 113 ? 2.279 -2.314 3.758 1.00 94.19 113 ARG A CA 1
ATOM 896 C C . ARG A 1 113 ? 1.167 -1.441 4.307 1.00 94.19 113 ARG A C 1
ATOM 898 O O . ARG A 1 113 ? 0.430 -0.803 3.558 1.00 94.19 113 ARG A O 1
ATOM 905 N N . ARG A 1 114 ? 1.061 -1.394 5.633 1.00 94.62 114 ARG A N 1
ATOM 906 C CA . ARG A 1 114 ? 0.081 -0.540 6.311 1.00 94.62 114 ARG A CA 1
ATOM 907 C C . ARG A 1 114 ? 0.341 0.924 5.962 1.00 94.62 114 ARG A C 1
ATOM 909 O O . ARG A 1 114 ? 1.495 1.325 5.772 1.00 94.62 114 ARG A O 1
ATOM 916 N N . SER A 1 115 ? -0.725 1.714 5.894 1.00 94.06 115 SER A N 1
ATOM 917 C CA . SER A 1 115 ? -0.577 3.162 5.919 1.00 94.06 115 SER A CA 1
ATOM 918 C C . SER A 1 115 ? -0.107 3.588 7.308 1.00 94.06 115 SER A C 1
ATOM 920 O O . SER A 1 115 ? -0.645 3.118 8.301 1.00 94.06 115 SER A O 1
ATOM 922 N N . MET A 1 116 ? 0.877 4.478 7.359 1.00 91.81 116 MET A N 1
ATOM 923 C CA . MET A 1 116 ? 1.569 4.896 8.580 1.00 91.81 116 MET A CA 1
ATOM 924 C C . MET A 1 116 ? 1.499 6.418 8.723 1.00 91.81 116 MET A C 1
ATOM 926 O O . MET A 1 116 ? 1.408 7.112 7.701 1.00 91.81 116 MET A O 1
ATOM 930 N N . THR A 1 117 ? 1.586 6.932 9.950 1.00 92.44 117 THR A N 1
ATOM 931 C CA . THR A 1 117 ? 1.799 8.366 10.214 1.00 92.44 117 THR A CA 1
ATOM 932 C C . THR A 1 117 ? 3.183 8.818 9.732 1.00 92.44 117 THR A C 1
ATOM 934 O O . THR A 1 117 ? 3.975 8.026 9.210 1.00 92.44 117 THR A O 1
ATOM 937 N N . GLN A 1 118 ? 3.486 10.112 9.833 1.00 89.88 118 GLN A N 1
ATOM 938 C CA . GLN A 1 118 ? 4.820 10.615 9.498 1.00 89.88 118 GLN A CA 1
ATOM 939 C C . GLN A 1 118 ? 5.877 10.039 10.454 1.00 89.88 118 GLN A C 1
ATOM 941 O O . GLN A 1 118 ? 6.907 9.549 10.003 1.00 89.88 118 GLN A O 1
ATOM 946 N N . GLU A 1 119 ? 5.582 10.011 11.749 1.00 91.44 119 GLU A N 1
ATOM 947 C CA . GLU A 1 119 ? 6.462 9.525 12.815 1.00 91.44 119 GLU A CA 1
ATOM 948 C C . GLU A 1 119 ? 6.710 8.021 12.677 1.00 91.44 119 GLU A C 1
ATOM 950 O O . GLU A 1 119 ? 7.838 7.549 12.810 1.00 91.44 119 GLU A O 1
ATOM 955 N N . GLU A 1 120 ? 5.660 7.252 12.377 1.00 92.38 120 GLU A N 1
ATOM 956 C CA . GLU A 1 120 ? 5.770 5.819 12.099 1.00 92.38 120 GLU A CA 1
ATOM 957 C C . GLU A 1 120 ? 6.601 5.544 10.839 1.00 92.38 120 GLU A C 1
ATOM 959 O O . GLU A 1 120 ? 7.386 4.596 10.818 1.00 92.38 120 GLU A O 1
ATOM 964 N N . ARG A 1 121 ? 6.469 6.378 9.796 1.00 91.19 121 ARG A N 1
ATOM 965 C CA . ARG A 1 121 ? 7.294 6.272 8.581 1.00 91.19 121 ARG A CA 1
ATOM 966 C C . ARG A 1 121 ? 8.763 6.570 8.855 1.00 91.19 121 ARG A C 1
ATOM 968 O O . ARG A 1 121 ? 9.603 5.847 8.326 1.00 91.19 121 ARG A O 1
ATOM 975 N N . SER A 1 122 ? 9.071 7.591 9.656 1.00 92.81 122 SER A N 1
ATOM 976 C CA . SER A 1 122 ? 10.450 7.905 10.054 1.00 92.81 122 SER A CA 1
ATOM 977 C C . SER A 1 122 ? 11.079 6.737 10.816 1.00 92.81 122 SER A C 1
ATOM 979 O O . SER A 1 122 ? 12.153 6.269 10.445 1.00 92.81 122 SER A O 1
ATOM 981 N N . ARG A 1 123 ? 10.353 6.165 11.785 1.00 93.69 123 ARG A N 1
ATOM 982 C CA . ARG A 1 123 ? 10.802 4.976 12.526 1.00 93.69 123 ARG A CA 1
ATOM 983 C C . ARG A 1 123 ? 11.007 3.754 11.623 1.00 93.69 123 ARG A C 1
ATOM 985 O O . ARG A 1 123 ? 12.033 3.086 11.715 1.00 93.69 123 ARG A O 1
ATOM 992 N N . ASP A 1 124 ? 10.067 3.454 10.722 1.00 92.56 124 ASP A N 1
ATOM 993 C CA . ASP A 1 124 ? 10.214 2.339 9.766 1.00 92.56 124 ASP A CA 1
ATOM 994 C C . ASP A 1 124 ? 11.410 2.558 8.822 1.00 92.56 124 ASP A C 1
ATOM 996 O O . ASP A 1 124 ? 12.119 1.606 8.495 1.00 92.56 124 ASP A O 1
ATOM 1000 N N . TYR A 1 125 ? 11.676 3.805 8.421 1.00 92.06 125 TYR A N 1
ATOM 1001 C CA . TYR A 1 125 ? 12.850 4.162 7.626 1.00 92.06 125 TYR A CA 1
ATOM 1002 C C . TYR A 1 125 ? 14.155 3.892 8.384 1.00 92.06 125 TYR A C 1
ATOM 1004 O O . TYR A 1 125 ? 15.026 3.203 7.851 1.00 92.06 125 TYR A O 1
ATOM 1012 N N . GLU A 1 126 ? 14.273 4.358 9.626 1.00 95.31 126 GLU A N 1
ATOM 1013 C CA . GLU A 1 126 ? 15.448 4.126 10.476 1.00 95.31 126 GLU A CA 1
ATOM 1014 C C . GLU A 1 126 ? 15.713 2.630 10.680 1.00 95.31 126 GLU A C 1
ATOM 1016 O O . GLU A 1 126 ? 16.829 2.157 10.458 1.00 95.31 126 GLU A O 1
ATOM 1021 N N . LEU A 1 127 ? 14.675 1.850 11.000 1.00 95.06 127 LEU A N 1
ATOM 1022 C CA . LEU A 1 127 ? 14.785 0.397 11.151 1.00 95.06 127 LEU A CA 1
ATOM 1023 C C . LEU A 1 127 ? 15.252 -0.284 9.858 1.00 95.06 127 LEU A C 1
ATOM 1025 O O . LEU A 1 127 ? 16.036 -1.235 9.897 1.00 95.06 127 LEU A O 1
ATOM 1029 N N . ARG A 1 128 ? 14.793 0.191 8.694 1.00 92.56 128 ARG A N 1
ATOM 1030 C CA . ARG A 1 128 ? 15.236 -0.331 7.393 1.00 92.56 128 ARG A CA 1
ATOM 1031 C C . ARG A 1 128 ? 16.677 0.043 7.072 1.00 92.56 128 ARG A C 1
ATOM 1033 O O . ARG A 1 128 ? 17.353 -0.787 6.467 1.00 92.56 128 ARG A O 1
ATOM 1040 N N . GLN A 1 129 ? 17.145 1.228 7.465 1.00 94.94 129 GLN A N 1
ATOM 1041 C CA . GLN A 1 129 ? 18.557 1.598 7.324 1.00 94.94 129 GLN A CA 1
ATOM 1042 C C . GLN A 1 129 ? 19.434 0.703 8.194 1.00 94.94 129 GLN A C 1
ATOM 1044 O O . GLN A 1 129 ? 20.338 0.057 7.673 1.00 94.94 129 GLN A O 1
ATOM 1049 N N . GLN A 1 130 ? 19.073 0.520 9.465 1.00 94.94 130 GLN A N 1
ATOM 1050 C CA . GLN A 1 130 ? 19.783 -0.404 10.353 1.00 94.94 130 GLN A CA 1
ATOM 1051 C C . GLN A 1 130 ? 19.800 -1.835 9.795 1.00 94.94 130 GLN A C 1
ATOM 1053 O O . GLN A 1 130 ? 20.837 -2.496 9.800 1.00 94.94 130 GLN A O 1
ATOM 1058 N N . ALA A 1 131 ? 18.671 -2.320 9.260 1.00 94.06 131 ALA A N 1
ATOM 1059 C CA . ALA A 1 131 ? 18.618 -3.623 8.600 1.00 94.06 131 ALA A CA 1
ATOM 1060 C C . ALA A 1 131 ? 19.545 -3.688 7.379 1.00 94.06 131 ALA A C 1
ATOM 1062 O O . ALA A 1 131 ? 20.200 -4.704 7.163 1.00 94.06 131 ALA A O 1
ATOM 1063 N N . LYS A 1 132 ? 19.593 -2.633 6.560 1.00 93.56 132 LYS A N 1
ATOM 1064 C CA . LYS A 1 132 ? 20.466 -2.562 5.384 1.00 93.56 132 LYS A CA 1
ATOM 1065 C C . LYS A 1 132 ? 21.937 -2.601 5.793 1.00 93.56 132 LYS A C 1
ATOM 1067 O O . LYS A 1 132 ? 22.692 -3.368 5.206 1.00 93.56 132 LYS A O 1
ATOM 1072 N N . ASP A 1 133 ? 22.314 -1.849 6.820 1.00 95.31 133 ASP A N 1
ATOM 1073 C CA . ASP A 1 133 ? 23.689 -1.800 7.313 1.00 95.31 133 ASP A CA 1
ATOM 1074 C C . ASP A 1 133 ? 24.128 -3.130 7.930 1.00 95.31 133 ASP A C 1
ATOM 1076 O O . ASP A 1 133 ? 25.198 -3.627 7.594 1.00 95.31 133 ASP A O 1
ATOM 1080 N N . ARG A 1 134 ? 23.276 -3.790 8.726 1.00 94.19 134 ARG A N 1
ATOM 1081 C CA . ARG A 1 134 ? 23.589 -5.117 9.296 1.00 94.19 134 ARG A CA 1
ATOM 1082 C C . ARG A 1 134 ? 23.647 -6.250 8.271 1.00 94.19 134 ARG A C 1
ATOM 1084 O O . ARG A 1 134 ? 24.189 -7.312 8.570 1.00 94.19 134 ARG A O 1
ATOM 1091 N N . ASN A 1 135 ? 23.054 -6.053 7.096 1.00 94.94 135 ASN A N 1
ATOM 1092 C CA . ASN A 1 135 ? 23.144 -6.991 5.975 1.00 94.94 135 ASN A CA 1
ATOM 1093 C C . ASN A 1 135 ? 24.242 -6.618 4.974 1.00 94.94 135 ASN A C 1
ATOM 1095 O O . ASN A 1 135 ? 24.428 -7.332 3.990 1.00 94.94 135 ASN A O 1
ATOM 1099 N N . ARG A 1 136 ? 24.945 -5.499 5.172 1.00 94.38 136 ARG A N 1
ATOM 1100 C CA . ARG A 1 136 ? 25.997 -5.064 4.256 1.00 94.38 136 ARG A CA 1
ATOM 1101 C C . ARG A 1 136 ? 27.138 -6.082 4.279 1.00 94.38 136 ARG A C 1
ATOM 1103 O O . ARG A 1 136 ? 27.620 -6.439 5.347 1.00 94.38 136 ARG A O 1
ATOM 1110 N N . GLY A 1 137 ? 27.554 -6.541 3.101 1.00 91.62 137 GLY A N 1
ATOM 1111 C CA . GLY A 1 137 ? 28.629 -7.529 2.963 1.00 91.62 137 GLY A CA 1
ATOM 1112 C C . GLY A 1 137 ? 28.239 -8.964 3.327 1.00 91.62 137 GLY A C 1
ATOM 1113 O O . GLY A 1 137 ? 29.118 -9.812 3.391 1.00 91.62 137 GLY A O 1
ATOM 1114 N N . LYS A 1 138 ? 26.951 -9.250 3.564 1.00 91.06 138 LYS A N 1
ATOM 1115 C CA . LYS A 1 138 ? 26.463 -10.617 3.784 1.00 91.06 138 LYS A CA 1
ATOM 1116 C C . LYS A 1 138 ? 25.908 -11.206 2.494 1.00 91.06 138 LYS A C 1
ATOM 1118 O O . LYS A 1 138 ? 25.150 -10.538 1.792 1.00 91.06 138 LYS A O 1
ATOM 1123 N N . ASP A 1 139 ? 26.203 -12.479 2.244 1.00 87.38 139 ASP A N 1
ATOM 1124 C CA . ASP A 1 139 ? 25.692 -13.212 1.075 1.00 87.38 139 ASP A CA 1
ATOM 1125 C C . ASP A 1 139 ? 24.169 -13.367 1.105 1.00 87.38 139 ASP A C 1
ATOM 1127 O O . ASP A 1 139 ? 23.500 -13.4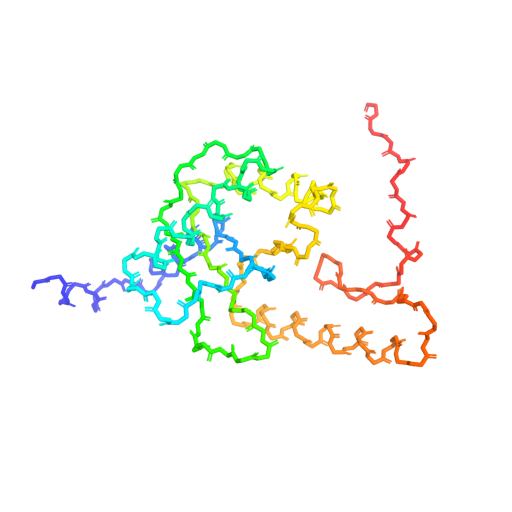24 0.072 1.00 87.38 139 ASP A O 1
ATOM 1131 N N . LYS A 1 140 ? 23.601 -13.442 2.312 1.00 89.31 140 LYS A N 1
ATOM 1132 C CA . LYS A 1 140 ? 22.164 -13.572 2.537 1.00 89.31 140 LYS A CA 1
ATOM 1133 C C . LYS A 1 140 ? 21.672 -12.456 3.441 1.00 89.31 140 LYS A C 1
ATOM 1135 O O . LYS A 1 140 ? 22.331 -12.030 4.385 1.00 89.31 140 LYS A O 1
ATOM 1140 N N . ARG A 1 141 ? 20.452 -12.001 3.159 1.00 88.94 141 ARG A N 1
ATOM 1141 C CA . ARG A 1 141 ? 19.739 -11.069 4.027 1.00 88.94 141 ARG A CA 1
ATOM 1142 C C . ARG A 1 141 ? 19.364 -11.802 5.310 1.00 88.94 141 ARG A C 1
ATOM 1144 O O . ARG A 1 141 ? 18.589 -12.741 5.237 1.00 88.94 141 ARG A O 1
ATOM 1151 N N . GLU A 1 142 ? 19.870 -11.345 6.446 1.00 93.69 142 GLU A N 1
ATOM 1152 C CA . GLU A 1 142 ? 19.686 -11.934 7.780 1.00 93.69 142 GLU A CA 1
ATOM 1153 C C . GLU A 1 142 ? 18.856 -11.045 8.714 1.00 93.69 142 GLU A C 1
ATOM 1155 O O . GLU A 1 142 ? 18.137 -11.543 9.576 1.00 93.69 142 GLU A O 1
ATOM 1160 N N . TRP A 1 143 ? 18.916 -9.724 8.527 1.00 93.62 143 TRP A N 1
ATOM 1161 C CA . TRP A 1 143 ? 18.187 -8.741 9.329 1.00 93.62 143 TRP A CA 1
ATOM 1162 C C . TRP A 1 143 ? 17.012 -8.147 8.555 1.00 93.62 143 TRP A C 1
ATOM 1164 O O . TRP A 1 143 ? 17.154 -7.672 7.422 1.00 93.62 143 TRP A O 1
ATOM 1174 N N . VAL A 1 144 ? 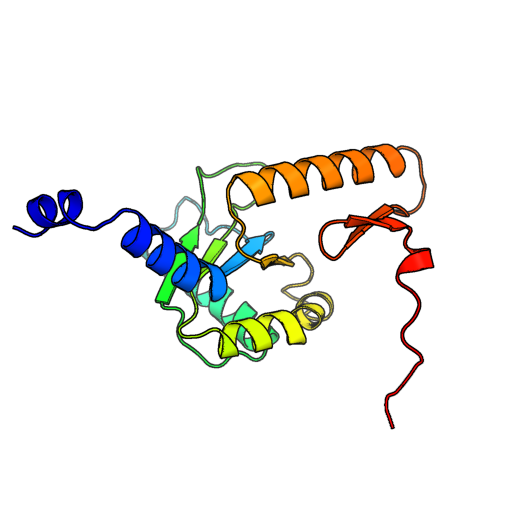15.827 -8.142 9.158 1.00 92.31 144 VAL A N 1
ATOM 1175 C CA . VAL A 1 144 ? 14.611 -7.614 8.529 1.00 92.31 144 VAL A CA 1
ATOM 1176 C C . VAL A 1 144 ? 13.776 -6.810 9.515 1.00 92.31 144 VAL A C 1
ATOM 1178 O O . VAL A 1 144 ? 13.811 -7.037 10.721 1.00 92.31 144 VAL A O 1
ATOM 1181 N N . VAL A 1 145 ? 12.985 -5.876 8.988 1.00 91.12 145 VAL A N 1
ATOM 1182 C CA . VAL A 1 145 ? 11.972 -5.176 9.780 1.00 91.12 145 VAL A CA 1
ATOM 1183 C C . VAL A 1 145 ? 10.715 -6.037 9.819 1.00 91.12 145 VAL A C 1
ATOM 1185 O O . VAL A 1 145 ? 10.100 -6.296 8.782 1.00 91.12 145 VAL A O 1
ATOM 1188 N N . PHE A 1 146 ? 10.329 -6.489 11.010 1.00 87.88 146 PHE A N 1
ATOM 1189 C CA . PHE A 1 146 ? 9.149 -7.314 11.237 1.00 87.88 146 PHE A CA 1
ATOM 1190 C C . PHE A 1 146 ? 8.346 -6.787 12.425 1.00 87.88 146 PHE A C 1
ATOM 1192 O O . PHE A 1 146 ? 8.874 -6.623 13.521 1.00 87.88 146 PHE A O 1
ATOM 1199 N N . ARG A 1 147 ? 7.047 -6.533 12.208 1.00 84.56 147 ARG A N 1
ATOM 1200 C CA . ARG A 1 147 ? 6.118 -5.993 13.224 1.00 84.56 147 ARG A CA 1
ATOM 1201 C C . ARG A 1 147 ? 6.653 -4.747 13.959 1.00 84.56 147 ARG A C 1
ATOM 1203 O O . ARG A 1 147 ? 6.458 -4.616 15.158 1.00 84.56 147 ARG A O 1
ATOM 1210 N N . GLY A 1 148 ? 7.309 -3.839 13.234 1.00 86.44 148 GLY A N 1
ATOM 1211 C CA . GLY A 1 148 ? 7.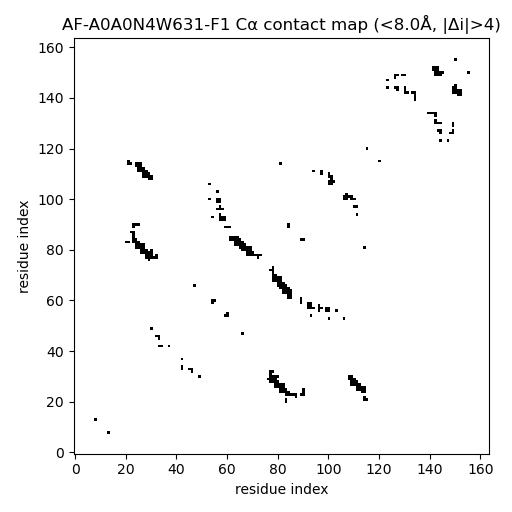827 -2.587 13.800 1.00 86.44 148 GLY A CA 1
ATOM 1212 C C . GLY A 1 148 ? 9.134 -2.726 14.583 1.00 86.44 148 GLY A 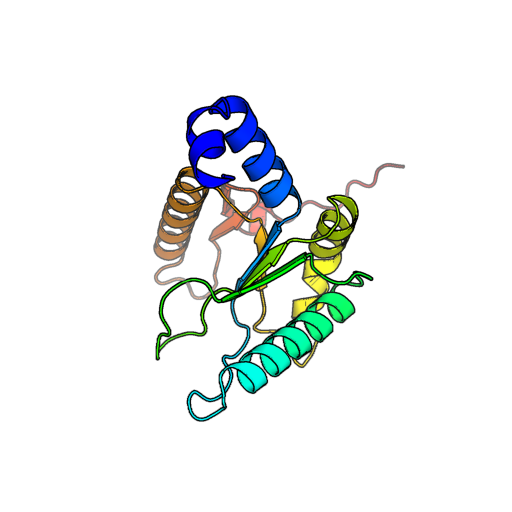C 1
ATOM 1213 O O . GLY A 1 148 ? 9.529 -1.778 15.247 1.00 86.44 148 GLY A O 1
ATOM 1214 N N . GLY A 1 149 ? 9.809 -3.876 14.504 1.00 91.06 149 GLY A N 1
ATOM 1215 C CA . GLY A 1 149 ? 11.118 -4.089 15.116 1.00 91.06 149 GLY A CA 1
ATOM 1216 C C . GLY A 1 149 ? 12.127 -4.673 14.133 1.00 91.06 149 GLY A C 1
ATOM 1217 O O . GLY A 1 149 ? 11.757 -5.318 13.149 1.00 91.06 149 GLY A O 1
ATOM 1218 N N . LEU A 1 150 ? 13.407 -4.447 14.412 1.00 92.44 150 LEU A N 1
ATOM 1219 C CA . LEU A 1 150 ? 14.512 -5.086 13.711 1.00 92.44 150 LEU A CA 1
ATOM 1220 C C . LEU A 1 150 ? 14.710 -6.494 14.280 1.00 92.44 150 LEU A C 1
ATOM 1222 O O . LEU A 1 150 ? 14.937 -6.636 15.477 1.00 92.44 150 LEU A O 1
ATOM 1226 N N . LYS A 1 151 ? 14.613 -7.522 13.435 1.00 93.75 151 LYS A N 1
ATOM 1227 C CA . LYS A 1 151 ? 14.735 -8.926 13.844 1.00 93.75 151 LYS A CA 1
ATOM 1228 C C . LYS A 1 151 ? 15.707 -9.688 12.966 1.00 93.75 151 LYS A C 1
ATOM 1230 O O . LYS A 1 151 ? 15.779 -9.434 11.758 1.00 93.75 151 LYS A O 1
ATOM 1235 N N . HIS A 1 152 ? 16.399 -10.647 13.566 1.00 92.94 152 HIS A N 1
ATOM 1236 C CA . HIS A 1 152 ? 17.134 -11.653 12.817 1.00 92.94 152 HIS A CA 1
ATOM 1237 C C . HIS A 1 152 ? 16.166 -12.710 12.259 1.00 92.94 152 HIS A C 1
ATOM 1239 O O . HIS A 1 152 ? 15.170 -13.047 12.898 1.00 92.94 152 HIS A O 1
ATOM 1245 N N . ILE A 1 153 ? 16.423 -13.250 11.065 1.00 90.12 153 ILE A N 1
ATOM 1246 C CA . ILE A 1 153 ? 15.509 -14.207 10.413 1.00 90.12 153 ILE A CA 1
ATOM 1247 C C . ILE A 1 153 ? 15.301 -15.477 11.245 1.00 90.12 153 ILE A C 1
ATOM 1249 O O . ILE A 1 153 ? 14.202 -16.030 11.233 1.00 90.12 153 ILE A O 1
ATOM 1253 N N . THR A 1 154 ? 16.303 -15.909 12.012 1.00 89.44 154 THR A N 1
ATOM 1254 C CA . THR A 1 154 ? 16.169 -17.073 12.907 1.00 89.44 154 THR A CA 1
ATOM 1255 C C . THR A 1 154 ? 15.107 -16.860 13.990 1.00 89.44 154 THR A C 1
ATOM 1257 O O . THR A 1 154 ? 14.428 -17.809 14.362 1.00 89.44 154 THR A O 1
ATOM 1260 N N . GLU A 1 155 ? 14.872 -15.620 14.428 1.00 87.44 155 GLU A N 1
ATOM 1261 C CA . GLU A 1 155 ? 13.837 -15.279 15.419 1.00 87.44 155 GLU A CA 1
ATO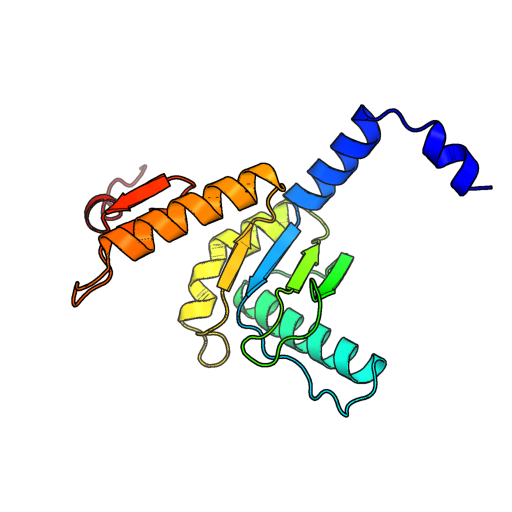M 1262 C C . GLU A 1 155 ? 12.417 -15.285 14.831 1.00 87.44 155 GLU A C 1
ATOM 1264 O O . GLU A 1 155 ? 11.427 -15.230 15.563 1.00 87.44 155 GLU A O 1
ATOM 1269 N N . LEU A 1 156 ? 12.291 -15.290 13.500 1.00 81.44 156 LEU A N 1
ATOM 1270 C CA . LEU A 1 156 ? 10.996 -15.312 12.816 1.00 81.44 156 LEU A CA 1
ATOM 1271 C C . LEU A 1 156 ? 10.430 -16.730 12.701 1.00 81.44 156 LEU A C 1
ATOM 1273 O O . LEU A 1 156 ? 9.227 -16.891 12.475 1.00 81.44 156 LEU A O 1
ATOM 1277 N N . SER A 1 157 ? 11.282 -17.743 12.874 1.00 61.97 157 SER A N 1
ATOM 1278 C CA . SER A 1 157 ? 10.896 -19.148 12.898 1.00 61.97 157 SER A CA 1
ATOM 1279 C C . SER A 1 157 ? 10.482 -19.560 14.307 1.00 61.97 157 SER A C 1
ATOM 1281 O O . SER A 1 157 ? 11.280 -20.080 15.073 1.00 61.97 157 SER A O 1
ATOM 1283 N N . ASN A 1 158 ? 9.211 -19.329 14.637 1.00 53.69 158 ASN A N 1
ATOM 1284 C CA . ASN A 1 158 ? 8.469 -20.145 15.599 1.00 53.69 158 ASN A CA 1
ATOM 1285 C C . ASN A 1 158 ? 6.966 -19.991 15.331 1.00 53.69 158 ASN A C 1
ATOM 1287 O O . ASN A 1 158 ? 6.277 -19.142 15.897 1.00 53.69 158 ASN A O 1
ATOM 1291 N N . LYS A 1 159 ? 6.453 -20.813 14.413 1.00 48.41 159 LYS A N 1
ATOM 1292 C CA . LYS A 1 159 ? 5.024 -21.135 14.320 1.00 48.41 159 LYS A CA 1
ATOM 1293 C C . LYS A 1 159 ? 4.865 -22.645 14.241 1.00 48.41 159 LYS A C 1
ATOM 1295 O O . LYS A 1 159 ? 4.698 -23.212 13.170 1.00 48.41 159 LYS A O 1
ATOM 1300 N N . GLY A 1 160 ? 4.922 -23.243 15.422 1.00 44.69 160 GLY A N 1
ATOM 1301 C CA . GLY A 1 160 ? 4.549 -24.619 15.710 1.00 44.69 160 GLY A CA 1
ATOM 1302 C C . GLY A 1 160 ? 4.028 -24.740 17.142 1.00 44.69 160 GLY A C 1
ATOM 1303 O O . GLY A 1 160 ? 4.387 -25.671 17.840 1.00 44.69 160 GLY A O 1
ATOM 1304 N N . GLN A 1 161 ? 3.230 -23.778 17.610 1.00 37.53 161 GLN A N 1
ATOM 1305 C CA . GLN A 1 161 ? 2.295 -24.025 18.707 1.00 37.53 161 GLN A CA 1
ATOM 1306 C C . GLN A 1 161 ? 0.914 -23.675 18.174 1.00 37.53 161 GLN A C 1
ATOM 1308 O O . GLN A 1 161 ? 0.577 -22.509 17.955 1.00 37.53 161 GLN A O 1
ATOM 1313 N N . GLY A 1 162 ? 0.195 -24.736 17.813 1.00 32.69 162 GLY A N 1
ATOM 1314 C CA . GLY A 1 162 ? -1.233 -24.680 17.590 1.00 32.69 162 GLY A CA 1
ATOM 1315 C C . GLY A 1 162 ? -1.925 -24.363 18.907 1.00 32.69 162 GLY A C 1
ATOM 1316 O O . GLY A 1 162 ? -1.494 -24.820 19.962 1.00 32.69 162 GLY A O 1
ATOM 1317 N N . ASN A 1 163 ? -3.000 -23.594 18.818 1.00 32.25 163 ASN A N 1
ATOM 1318 C CA . ASN A 1 163 ? -4.032 -23.676 19.831 1.00 32.25 163 ASN A CA 1
ATOM 1319 C C . ASN A 1 163 ? -4.996 -24.755 19.344 1.00 32.25 163 ASN A C 1
ATOM 1321 O O . ASN A 1 163 ? -5.633 -24.583 18.299 1.00 32.25 163 ASN A O 1
ATOM 1325 N N . ALA A 1 164 ? -4.968 -25.880 20.059 1.00 30.19 164 ALA A N 1
ATOM 1326 C CA . ALA A 1 164 ? -6.144 -26.707 20.278 1.00 30.19 164 ALA A CA 1
ATOM 1327 C C . ALA A 1 164 ? -7.238 -25.877 20.971 1.00 30.19 164 ALA A C 1
ATOM 1329 O O . ALA A 1 164 ? -6.874 -24.887 21.654 1.00 30.19 164 ALA A O 1
#

Solvent-accessible surface area (backbone atoms only — not comparable to full-atom values): 9628 Å² total; per-residue (Å²): 119,72,73,75,50,58,83,68,56,55,66,69,58,54,52,50,52,52,47,54,51,37,68,13,21,36,32,39,37,55,53,80,69,64,65,85,86,51,54,74,69,56,40,50,52,53,51,55,49,5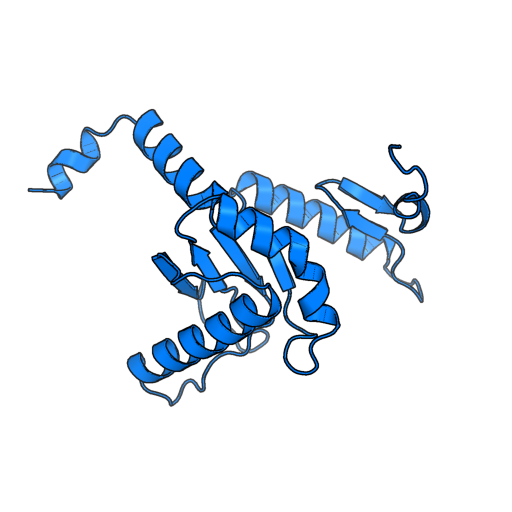5,50,48,57,51,30,58,60,20,68,37,96,73,76,63,75,42,79,47,72,49,80,73,91,56,93,90,50,51,50,38,33,43,39,28,43,86,38,54,64,54,39,51,39,32,63,73,29,52,68,41,29,64,71,38,89,90,35,49,69,38,46,79,45,75,49,67,58,73,68,55,44,52,52,54,48,53,40,46,49,54,24,51,61,75,26,58,95,47,97,57,86,45,43,39,72,54,97,93,38,75,38,50,57,75,77,70,71,77,89,84,78,80,82,126

Secondary structure (DSSP, 8-state):
--HHHHTTS-HHHHHHHHHHHHHTEEEEESPPPPPTTS-HHHHHHHHHHHHHHHHHHTT--S--SEEEE-SS--SSSPPPEEEE-S-HHHHHHHHHHGGGGGTSSSSTT-EEEE---HHHHHHHHHHHHHHHHHTTT-SS--EEEETTEEEEGGGG--------

Sequence (164 aa):
MLVALSDKIPKEVSDAVDEDKRSRSFVISGLEEASPQMRPSERQIDLEGKVRDVLDCLNVECRPVEIYRLGKPATDRPRLVKIVLPSKSHWRTAFKNAKNLKFSSQLKSVFVRRSMTQEERSRDYELRQQAKDRNRGKDKREWVVFRGGLKHITELSNKGQGNA

Foldseek 3Di:
DVVVCVVVPPVVNVVVVVCQQLLQKKKKFQQDFDDPPDDPVVRVVVQQVSVVVLLVLLVQPDDWPDWDFDDDDDPPGGGMIMTGHPHNVSVVSSVVRQVSLCVDPVRVRMHMDGRDDPVLVVLQVVLVVVQCVVCPPPPDRQWDQDPSHIDGVVVVPDDDDDDD

Radius of gyration: 18.68 Å; Cα contacts (8 Å, |Δi|>4): 187; chains: 1; bounding box: 48×55×43 Å

pLDDT: mean 89.6, std 13.87, range [30.19, 98.38]

Nearest PDB structures (foldseek):
  7c08-assembly4_J  TM=5.834E-01  e=4.721E-03  Schizosaccharomyces pombe 972h-
  7c07-assembly2_D  TM=5.766E-01  e=7.011E-03  Schizosaccharomyces pombe 972h-
  7c06-assembly8_V  TM=5.161E-01  e=6.564E-03  Schizosaccharomyces pombe 972h-
  3dtz-assembly1_E  TM=4.048E-01  e=2.630E-01  Thermoplasma acidophilum
  3dtz-assembly1_A  TM=3.571E-01  e=1.892E-01  Thermoplasma acidophilum

Organism: Haemonchus placei (NCBI:txid6290)

Mean predicted aligned error: 7.02 Å